Protein AF-Q05C79-F1 (afdb_monomer_lite)

Structure (mmCIF, N/CA/C/O backbone):
data_AF-Q05C79-F1
#
_entry.id   AF-Q05C79-F1
#
loop_
_atom_site.group_PDB
_atom_site.id
_atom_site.type_symbol
_atom_site.label_atom_id
_atom_site.label_alt_id
_atom_site.label_comp_id
_atom_site.label_asym_id
_atom_site.label_entity_id
_atom_site.label_seq_id
_atom_site.pdbx_PDB_ins_code
_atom_site.Cartn_x
_atom_site.Cartn_y
_atom_site.Cartn_z
_atom_site.occupancy
_atom_site.B_iso_or_equiv
_atom_site.auth_seq_id
_atom_site.auth_comp_id
_atom_site.auth_asym_id
_atom_site.auth_atom_id
_atom_site.pdbx_PDB_model_num
ATOM 1 N N . MET A 1 1 ? 26.979 -27.610 35.343 1.00 50.97 1 MET A N 1
ATOM 2 C CA . MET A 1 1 ? 27.085 -28.707 34.355 1.00 50.97 1 MET A CA 1
ATOM 3 C C . MET A 1 1 ? 25.750 -29.429 34.322 1.00 50.97 1 MET A C 1
ATOM 5 O O . MET A 1 1 ? 25.247 -29.748 35.389 1.00 50.97 1 MET A O 1
ATOM 9 N N . GLY A 1 2 ? 25.193 -29.647 33.129 1.00 50.97 2 GLY A N 1
ATOM 10 C CA . GLY A 1 2 ? 23.895 -30.299 32.919 1.00 50.97 2 GLY A CA 1
ATOM 11 C C . GLY A 1 2 ? 22.779 -29.281 32.651 1.00 50.97 2 GLY A C 1
ATOM 12 O O . GLY A 1 2 ? 22.660 -28.307 33.375 1.00 50.97 2 GLY A O 1
ATOM 13 N N . LEU A 1 3 ? 21.951 -29.406 31.623 1.00 43.00 3 LEU A N 1
ATOM 14 C CA . LEU A 1 3 ? 21.869 -30.435 30.601 1.00 43.00 3 LEU A CA 1
ATOM 15 C C . LEU A 1 3 ? 21.096 -29.834 29.421 1.00 43.00 3 LEU A C 1
ATOM 17 O O . LEU A 1 3 ? 20.089 -29.157 29.603 1.00 43.00 3 LEU A O 1
ATOM 21 N N . TRP A 1 4 ? 21.614 -30.067 28.223 1.00 50.97 4 TRP A N 1
ATOM 22 C CA . TRP A 1 4 ? 20.999 -29.720 26.951 1.00 50.97 4 TRP A CA 1
ATOM 23 C C . TRP A 1 4 ? 19.670 -30.466 26.756 1.00 50.97 4 TRP A C 1
ATOM 25 O O . TRP A 1 4 ? 19.651 -31.694 26.821 1.00 50.97 4 TRP A O 1
ATOM 35 N N . LEU A 1 5 ? 18.601 -29.751 26.402 1.00 53.72 5 LEU A N 1
ATOM 36 C CA . LEU A 1 5 ? 17.458 -30.301 25.661 1.00 53.72 5 LEU A CA 1
ATOM 37 C C . LEU A 1 5 ? 17.451 -29.598 24.295 1.00 53.72 5 LEU A C 1
ATOM 39 O O . LEU A 1 5 ? 17.128 -28.422 24.197 1.00 53.72 5 LEU A O 1
ATOM 43 N N . LYS A 1 6 ? 18.172 -30.161 23.322 1.00 58.62 6 LYS A N 1
ATOM 44 C CA . LYS A 1 6 ? 17.673 -31.045 22.249 1.00 58.62 6 LYS A CA 1
ATOM 45 C C . LYS A 1 6 ? 16.643 -30.368 21.333 1.00 58.62 6 LYS A C 1
ATOM 47 O O . LYS A 1 6 ? 15.477 -30.224 21.672 1.00 58.62 6 LYS A O 1
ATOM 52 N N . LEU A 1 7 ? 17.162 -30.011 20.154 1.00 52.00 7 LEU A N 1
ATOM 53 C CA . LEU A 1 7 ? 16.491 -29.602 18.921 1.00 52.00 7 LEU A CA 1
ATOM 54 C C . LEU A 1 7 ? 15.214 -30.407 18.626 1.00 52.00 7 LEU A C 1
ATOM 56 O O . LEU A 1 7 ? 15.252 -31.636 18.576 1.00 52.00 7 LEU A O 1
ATOM 60 N N . LEU A 1 8 ? 14.141 -29.697 18.274 1.00 53.44 8 LEU A N 1
ATOM 61 C CA . LEU A 1 8 ? 13.075 -30.210 17.417 1.00 53.44 8 LEU A CA 1
ATOM 62 C C . LEU A 1 8 ? 13.486 -29.973 15.959 1.00 53.44 8 LEU A C 1
ATOM 64 O O . LEU A 1 8 ? 13.417 -28.853 15.459 1.00 53.44 8 LEU A O 1
ATOM 68 N N . ALA A 1 9 ? 13.949 -31.029 15.293 1.00 49.41 9 ALA A N 1
ATOM 69 C CA . ALA A 1 9 ? 14.094 -31.056 13.844 1.00 49.41 9 ALA A CA 1
ATOM 70 C C . ALA A 1 9 ? 12.747 -31.480 13.241 1.00 49.41 9 ALA A C 1
ATOM 72 O O . ALA A 1 9 ? 12.351 -32.639 13.355 1.00 49.41 9 ALA A O 1
ATOM 73 N N . PHE A 1 10 ? 12.032 -30.542 12.625 1.00 51.25 10 PHE A N 1
ATOM 74 C CA . PHE A 1 10 ? 10.885 -30.859 11.780 1.00 51.25 10 PHE A CA 1
ATOM 75 C C . PHE A 1 10 ? 11.404 -31.165 10.374 1.00 51.25 10 PHE A C 1
ATOM 77 O O . PHE A 1 10 ? 11.879 -30.277 9.669 1.00 51.25 10 PHE A O 1
ATOM 84 N N . GLY A 1 11 ? 11.374 -32.445 10.001 1.00 54.78 11 GLY A N 1
ATOM 85 C CA . GLY A 1 11 ? 11.697 -32.901 8.654 1.00 54.78 11 GLY A CA 1
ATOM 86 C C . GLY A 1 11 ? 10.543 -32.605 7.702 1.00 54.78 11 GLY A C 1
ATOM 87 O O . GLY A 1 11 ? 9.461 -33.167 7.853 1.00 54.78 11 GLY A O 1
ATOM 88 N N . PHE A 1 12 ? 10.780 -31.739 6.720 1.00 56.09 12 PHE A N 1
ATOM 89 C CA . PHE A 1 12 ? 9.912 -31.595 5.556 1.00 56.09 12 PHE A CA 1
ATOM 90 C C . PHE A 1 12 ? 10.409 -32.549 4.467 1.00 56.09 12 PHE A C 1
ATOM 92 O O . PHE A 1 12 ? 11.529 -32.412 3.979 1.00 56.09 12 PHE A O 1
ATOM 99 N N . ALA A 1 13 ? 9.588 -33.538 4.114 1.00 51.50 13 ALA A N 1
ATOM 100 C CA . ALA A 1 13 ? 9.797 -34.352 2.925 1.00 51.50 13 ALA A CA 1
ATOM 101 C C . ALA A 1 13 ? 9.403 -33.522 1.694 1.00 51.50 13 ALA A C 1
ATOM 103 O O . ALA A 1 13 ? 8.246 -33.125 1.556 1.00 51.50 13 ALA A O 1
ATOM 104 N N . LEU A 1 14 ? 10.375 -33.238 0.828 1.00 48.53 14 LEU A N 1
ATOM 105 C CA . LEU A 1 14 ? 10.147 -32.677 -0.500 1.00 48.53 14 LEU A CA 1
ATOM 106 C C . LEU A 1 14 ? 9.649 -33.811 -1.409 1.00 48.53 14 LEU A C 1
ATOM 108 O O . LEU A 1 14 ? 10.347 -34.808 -1.584 1.00 48.53 14 LEU A O 1
ATOM 112 N N . LEU A 1 15 ? 8.432 -33.687 -1.944 1.00 42.31 15 LEU A N 1
ATOM 113 C CA . LEU A 1 15 ? 7.949 -34.537 -3.032 1.00 42.31 15 LEU A CA 1
ATOM 114 C C . LEU A 1 15 ? 8.436 -33.932 -4.355 1.00 42.31 15 LEU A C 1
ATOM 116 O O . LEU A 1 15 ? 7.836 -32.983 -4.858 1.00 42.31 15 LEU A O 1
ATOM 120 N N . ASP A 1 16 ? 9.513 -34.488 -4.907 1.00 36.44 16 ASP A N 1
ATOM 121 C CA . ASP A 1 16 ? 9.894 -34.283 -6.305 1.00 36.44 16 ASP A CA 1
ATOM 122 C C . ASP A 1 16 ? 8.866 -34.967 -7.211 1.00 36.44 16 ASP A C 1
ATOM 124 O O . ASP A 1 16 ? 8.617 -36.170 -7.107 1.00 36.44 16 ASP A O 1
ATOM 128 N N . THR A 1 17 ? 8.269 -34.199 -8.118 1.00 49.59 17 THR A N 1
ATOM 129 C CA . THR A 1 17 ? 7.512 -34.738 -9.256 1.00 49.59 17 THR A CA 1
ATOM 130 C C . THR A 1 17 ? 8.151 -34.219 -10.537 1.00 49.59 17 THR A C 1
ATOM 132 O O . THR A 1 17 ? 7.696 -33.263 -11.154 1.00 49.59 17 THR A O 1
ATOM 135 N N . GLU A 1 18 ? 9.250 -34.862 -10.917 1.00 44.62 18 GLU A N 1
ATOM 136 C CA . GLU A 1 18 ? 9.883 -34.714 -12.223 1.00 44.62 18 GLU A CA 1
ATOM 137 C C . GLU A 1 18 ? 9.073 -35.529 -13.248 1.00 44.62 18 GLU A C 1
ATOM 139 O O . GLU A 1 18 ? 9.106 -36.762 -13.252 1.00 44.62 18 GLU A O 1
ATOM 144 N N . VAL A 1 19 ? 8.315 -34.858 -14.119 1.00 43.91 19 VAL A N 1
ATOM 145 C CA . VAL A 1 19 ? 7.709 -35.485 -15.305 1.00 43.91 19 VAL A CA 1
ATOM 146 C C . VAL A 1 19 ? 8.593 -35.165 -16.506 1.00 43.91 19 VAL A C 1
ATOM 148 O O . VAL A 1 19 ? 8.494 -34.097 -17.104 1.00 43.91 19 VAL A O 1
ATOM 151 N N . PHE A 1 20 ? 9.459 -36.111 -16.870 1.00 39.62 20 PHE A N 1
ATOM 152 C CA . PHE A 1 20 ? 10.190 -36.098 -18.135 1.00 39.62 20 PHE A CA 1
ATOM 153 C C . PHE A 1 20 ? 9.368 -36.810 -19.214 1.00 39.62 20 PHE A C 1
ATOM 155 O O . PHE A 1 20 ? 9.006 -37.974 -19.054 1.00 39.62 20 PHE A O 1
ATOM 162 N N . VAL A 1 21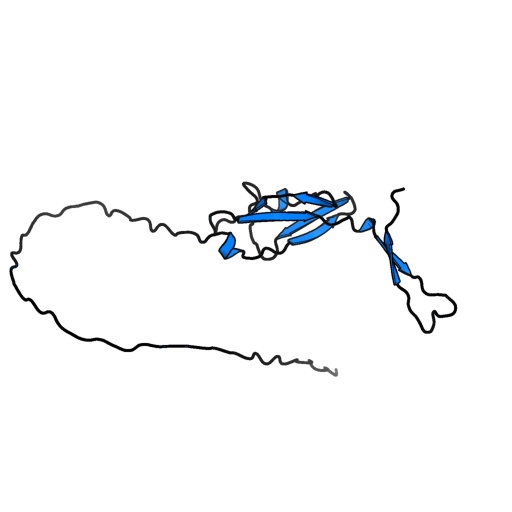 ? 9.128 -36.138 -20.343 1.00 38.03 21 VAL A N 1
ATOM 163 C CA . VAL A 1 21 ? 8.677 -36.788 -21.582 1.00 38.03 21 VAL A CA 1
ATOM 164 C C . VAL A 1 21 ? 9.740 -36.571 -22.649 1.00 38.03 21 VAL A C 1
ATOM 166 O O . VAL A 1 21 ? 9.831 -35.519 -23.277 1.00 38.03 21 VAL A O 1
ATOM 169 N N . THR A 1 22 ? 10.557 -37.600 -22.839 1.00 40.41 22 THR A N 1
ATOM 170 C CA . THR A 1 22 ? 11.366 -37.829 -24.033 1.00 40.41 22 THR A CA 1
ATOM 171 C C . THR A 1 22 ? 10.525 -38.578 -25.063 1.00 40.41 22 THR A C 1
ATOM 173 O O . THR A 1 22 ? 9.903 -39.594 -24.764 1.00 40.41 22 THR A O 1
ATOM 176 N N . GLY A 1 23 ? 10.525 -38.086 -26.301 1.00 38.78 23 GLY A N 1
ATOM 177 C CA . GLY A 1 23 ? 9.893 -38.745 -27.440 1.00 38.78 23 GLY A CA 1
ATOM 178 C C . GLY A 1 23 ? 10.669 -38.453 -28.717 1.00 38.78 23 GLY A C 1
ATOM 179 O O . GLY A 1 23 ? 10.362 -37.508 -29.433 1.00 38.78 23 GLY A O 1
ATOM 180 N N . GLN A 1 24 ? 11.700 -39.260 -28.962 1.00 37.12 24 GLN A N 1
ATOM 181 C CA . GLN A 1 24 ? 12.520 -39.302 -30.171 1.00 37.12 24 GLN A CA 1
ATOM 182 C C . GLN A 1 24 ? 12.180 -40.585 -30.942 1.00 37.12 24 GLN A C 1
ATOM 184 O O . GLN A 1 24 ? 12.127 -41.653 -30.335 1.00 37.12 24 GLN A O 1
ATOM 189 N N . THR A 1 25 ? 11.964 -40.514 -32.260 1.00 35.62 25 THR A N 1
ATOM 190 C CA . THR A 1 25 ? 12.019 -41.657 -33.210 1.00 35.62 25 THR A CA 1
ATOM 191 C C . THR A 1 25 ? 12.089 -41.118 -34.667 1.00 35.62 25 THR A C 1
ATOM 193 O O . THR A 1 25 ? 11.877 -39.920 -34.851 1.00 35.62 25 THR A O 1
ATOM 196 N N . PRO A 1 26 ? 12.490 -41.903 -35.694 1.00 42.56 26 PRO A N 1
ATOM 197 C CA . PRO A 1 26 ? 13.685 -41.637 -36.504 1.00 42.56 26 PRO A CA 1
ATOM 198 C C . PRO A 1 26 ? 13.436 -41.489 -38.031 1.00 42.56 26 PRO A C 1
ATOM 200 O O . PRO A 1 26 ? 12.333 -41.686 -38.529 1.00 42.56 26 PRO A O 1
ATOM 203 N N . THR A 1 27 ? 14.524 -41.157 -38.743 1.00 36.97 27 THR A N 1
ATOM 204 C CA . THR A 1 27 ? 14.847 -41.210 -40.200 1.00 36.97 27 THR A CA 1
ATOM 205 C C . THR A 1 27 ? 14.394 -42.511 -40.923 1.00 36.97 27 THR A C 1
ATOM 207 O O . THR A 1 27 ? 14.093 -43.458 -40.193 1.00 36.97 27 THR A O 1
ATOM 210 N N . PRO A 1 28 ? 14.407 -42.673 -42.289 1.00 45.97 28 PRO A N 1
ATOM 211 C CA . PRO A 1 28 ? 15.500 -42.296 -43.232 1.00 45.97 28 PRO A CA 1
ATOM 212 C C . PRO A 1 28 ? 15.149 -41.971 -44.725 1.00 45.97 28 PRO A C 1
ATOM 214 O O . PRO A 1 28 ? 14.003 -42.071 -45.142 1.00 45.97 28 PRO A O 1
ATOM 217 N N . SER A 1 29 ? 16.218 -41.693 -45.507 1.00 33.25 29 SER A N 1
ATOM 218 C CA . SER A 1 29 ? 16.424 -41.935 -46.965 1.00 33.25 29 SER A CA 1
ATOM 219 C C . SER A 1 29 ? 15.615 -41.126 -47.997 1.00 33.25 29 SER A C 1
ATOM 221 O O . SER A 1 29 ? 14.454 -40.825 -47.785 1.00 33.25 29 SER A O 1
ATOM 223 N N . ASP A 1 30 ? 16.104 -40.722 -49.174 1.00 34.94 30 ASP A N 1
ATOM 224 C CA . ASP A 1 30 ? 17.337 -40.942 -49.948 1.00 34.94 30 ASP A CA 1
ATOM 225 C C . ASP A 1 30 ? 17.495 -39.763 -50.931 1.00 34.94 30 ASP A C 1
ATOM 227 O O . ASP A 1 30 ? 16.507 -39.146 -51.331 1.00 34.94 30 ASP A O 1
ATOM 231 N N . GLY A 1 31 ? 18.718 -39.475 -51.384 1.00 31.98 31 GLY A N 1
ATOM 232 C CA . GLY A 1 31 ? 18.928 -38.495 -52.454 1.00 31.98 31 GLY A CA 1
ATOM 233 C C . GLY A 1 31 ? 20.390 -38.200 -52.760 1.00 31.98 31 GLY A C 1
ATOM 234 O O . GLY A 1 31 ? 20.827 -37.059 -52.663 1.00 31.98 31 GLY A O 1
ATOM 235 N N . ALA A 1 32 ? 21.157 -39.236 -53.101 1.00 34.91 32 ALA A N 1
ATOM 236 C CA . ALA A 1 32 ? 22.508 -39.098 -53.626 1.00 34.91 32 ALA A CA 1
ATOM 237 C C . ALA A 1 32 ? 22.501 -38.393 -54.995 1.00 34.91 32 ALA A C 1
ATOM 239 O O . ALA A 1 32 ? 21.802 -38.822 -55.909 1.00 34.91 32 ALA A O 1
ATOM 240 N N . SER A 1 33 ? 23.347 -37.376 -55.168 1.00 33.97 33 SER A N 1
ATOM 241 C CA . SER A 1 33 ? 23.872 -37.007 -56.485 1.00 33.97 33 SER A CA 1
ATOM 242 C C . SER A 1 33 ? 25.293 -36.467 -56.339 1.00 33.97 33 SER A C 1
ATOM 244 O O . SER A 1 33 ? 25.523 -35.326 -55.947 1.00 33.97 33 SER A O 1
ATOM 246 N N . LEU A 1 34 ? 26.253 -37.341 -56.640 1.00 35.53 34 LEU A N 1
ATOM 247 C CA . LEU A 1 34 ? 27.660 -37.033 -56.867 1.00 35.53 34 LEU A CA 1
ATOM 248 C C . LEU A 1 34 ? 27.808 -36.313 -58.211 1.00 35.53 34 LEU A C 1
ATOM 250 O O . LEU A 1 34 ? 27.514 -36.914 -59.238 1.00 35.53 34 LEU A O 1
ATOM 254 N N . THR A 1 35 ? 28.371 -35.101 -58.217 1.00 34.38 35 THR A N 1
ATOM 255 C CA . THR A 1 35 ? 29.291 -34.708 -59.299 1.00 34.38 35 THR A CA 1
ATOM 256 C C . THR A 1 35 ? 30.328 -33.697 -58.806 1.00 34.38 35 THR A C 1
ATOM 258 O O . THR A 1 35 ? 30.037 -32.549 -58.492 1.00 34.38 35 THR A O 1
ATOM 261 N N . THR A 1 36 ? 31.542 -34.222 -58.705 1.00 36.91 36 THR A N 1
ATOM 262 C CA . THR A 1 36 ? 32.881 -33.637 -58.820 1.00 36.91 36 THR A CA 1
ATOM 263 C C . THR A 1 36 ? 32.991 -32.300 -59.565 1.00 36.91 36 THR A 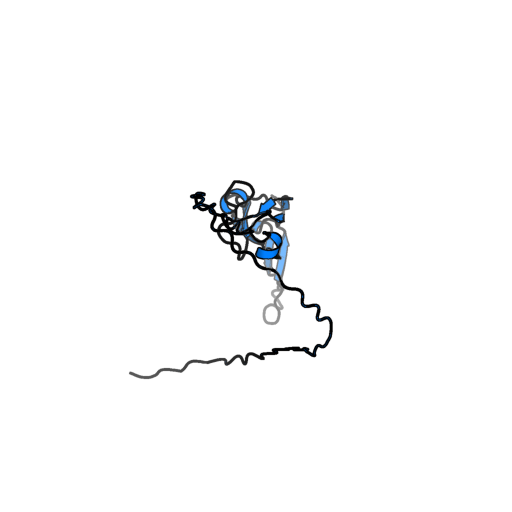C 1
ATOM 265 O O . THR A 1 36 ? 32.441 -32.169 -60.653 1.00 36.91 36 THR A O 1
ATOM 268 N N . LEU A 1 37 ? 33.826 -31.385 -59.043 1.00 31.70 37 LEU A N 1
ATOM 269 C CA . LEU A 1 37 ? 35.002 -30.786 -59.714 1.00 31.70 37 LEU A CA 1
ATOM 270 C C . LEU A 1 37 ? 35.613 -29.682 -58.827 1.00 31.70 37 LEU A C 1
ATOM 272 O O . LEU A 1 37 ? 35.088 -28.577 -58.719 1.00 31.70 37 LEU A O 1
ATOM 276 N N . THR A 1 38 ? 36.753 -29.979 -58.205 1.00 40.25 38 THR A N 1
ATOM 277 C CA . THR A 1 38 ? 37.713 -28.969 -57.740 1.00 40.25 38 THR A CA 1
ATOM 278 C C . THR A 1 38 ? 38.475 -28.403 -58.937 1.00 40.25 38 THR A C 1
ATOM 280 O O . THR A 1 38 ? 38.874 -29.145 -59.836 1.00 40.25 38 THR A O 1
ATOM 283 N N . PRO A 1 39 ? 38.772 -27.098 -58.904 1.00 41.06 39 PRO A N 1
ATOM 284 C CA . PRO A 1 39 ? 40.161 -26.694 -59.057 1.00 41.06 39 PRO A CA 1
ATOM 285 C C . PRO A 1 39 ? 40.597 -25.788 -57.902 1.00 41.06 39 PRO A C 1
ATOM 287 O O . PRO A 1 39 ? 39.953 -24.795 -57.567 1.00 41.06 39 PRO A O 1
ATOM 290 N N . SER A 1 40 ? 41.737 -26.136 -57.307 1.00 41.03 40 SER A N 1
ATOM 291 C CA . SER A 1 40 ? 42.505 -25.260 -56.431 1.00 41.03 40 SER A CA 1
ATOM 292 C C . SER A 1 40 ? 42.856 -23.964 -57.159 1.00 41.03 40 SER A C 1
ATOM 294 O O . SER A 1 40 ? 43.466 -24.001 -58.224 1.00 41.03 40 SER A O 1
ATOM 296 N N . THR A 1 41 ? 42.535 -22.824 -56.548 1.00 36.94 41 THR A N 1
ATOM 297 C CA . THR A 1 41 ? 43.118 -21.531 -56.917 1.00 36.94 41 THR A CA 1
ATOM 298 C C . THR A 1 41 ? 43.769 -20.942 -55.672 1.00 36.94 41 THR A C 1
ATOM 300 O O . THR A 1 41 ? 43.097 -20.556 -54.721 1.00 36.94 41 THR A O 1
ATOM 303 N N . LEU A 1 42 ? 45.103 -20.938 -55.671 1.00 46.16 42 LEU A N 1
ATOM 304 C CA . LEU A 1 42 ? 45.938 -20.131 -54.787 1.00 46.16 42 LEU A CA 1
ATOM 305 C C . LEU A 1 42 ? 45.666 -18.657 -55.114 1.00 46.16 42 LEU A C 1
ATOM 307 O O . LEU A 1 42 ? 45.953 -18.215 -56.224 1.00 46.16 42 LEU A O 1
ATOM 311 N N . GLY A 1 43 ? 45.107 -17.911 -54.164 1.00 35.47 43 GLY A N 1
ATOM 312 C CA . GLY A 1 43 ? 44.771 -16.504 -54.350 1.00 35.47 43 GLY A CA 1
ATOM 313 C C . GLY A 1 43 ? 44.864 -15.732 -53.043 1.00 35.47 43 GLY A C 1
ATOM 314 O O . GLY A 1 43 ? 43.935 -15.770 -52.255 1.00 35.47 43 GLY A O 1
ATOM 315 N N . LEU A 1 44 ? 46.013 -15.071 -52.873 1.00 36.69 44 LEU A N 1
ATOM 316 C CA . LEU A 1 44 ? 46.266 -13.823 -52.142 1.00 36.69 44 LEU A CA 1
ATOM 317 C C . LEU A 1 44 ? 45.724 -13.700 -50.707 1.00 36.69 44 LEU A C 1
ATOM 319 O O . LEU A 1 44 ? 44.529 -13.660 -50.450 1.00 36.69 44 LEU A O 1
ATOM 323 N N . ALA A 1 45 ? 46.659 -13.526 -49.772 1.00 43.28 45 ALA A N 1
ATOM 324 C CA . ALA A 1 45 ? 46.387 -13.066 -48.420 1.00 43.28 45 ALA A CA 1
ATOM 325 C C . ALA A 1 45 ? 45.586 -11.749 -48.444 1.00 43.28 45 ALA A C 1
ATOM 327 O O . ALA A 1 45 ? 46.147 -10.681 -48.691 1.00 43.28 45 ALA A O 1
ATOM 328 N N . SER A 1 46 ? 44.285 -11.829 -48.164 1.00 43.09 46 SER A N 1
ATOM 329 C CA . SER A 1 46 ? 43.505 -10.690 -47.690 1.00 43.09 46 SER A CA 1
ATOM 330 C C . SER A 1 46 ? 43.751 -10.550 -46.196 1.00 43.09 46 SER A C 1
ATOM 332 O O . SER A 1 46 ? 43.221 -11.311 -45.387 1.00 43.09 46 SER A O 1
ATOM 334 N N . THR A 1 47 ? 44.574 -9.574 -45.825 1.00 48.59 47 THR A N 1
ATOM 335 C CA . THR A 1 47 ? 44.597 -9.035 -44.463 1.00 48.59 47 THR A CA 1
ATOM 336 C C . THR A 1 47 ? 43.366 -8.148 -44.298 1.00 48.59 47 THR A C 1
ATOM 338 O O . THR A 1 47 ? 43.473 -6.924 -44.284 1.00 48.59 47 THR A O 1
ATOM 341 N N . ASP A 1 48 ? 42.184 -8.759 -44.224 1.00 49.47 48 ASP A N 1
ATOM 342 C CA . ASP A 1 48 ? 41.031 -8.073 -43.656 1.00 49.47 48 ASP A CA 1
ATOM 343 C C . ASP A 1 48 ? 41.220 -8.037 -42.132 1.00 49.47 48 ASP A C 1
ATOM 345 O O . ASP A 1 48 ? 41.539 -9.069 -41.526 1.00 49.47 48 ASP A O 1
ATOM 349 N N . PRO A 1 49 ? 41.077 -6.869 -41.481 1.00 53.94 49 PRO A N 1
ATOM 350 C CA . PRO A 1 49 ? 41.077 -6.813 -40.029 1.00 53.94 49 PRO A CA 1
ATOM 351 C C . PRO A 1 49 ? 39.942 -7.709 -39.513 1.00 53.94 49 PRO A C 1
ATOM 353 O O . PRO A 1 49 ? 38.863 -7.724 -40.112 1.00 53.94 49 PRO A O 1
ATOM 356 N N . PRO A 1 50 ? 40.145 -8.462 -38.417 1.00 49.50 50 PRO A N 1
ATOM 357 C CA . PRO A 1 50 ? 39.084 -9.277 -37.850 1.00 49.50 50 PRO A CA 1
ATOM 358 C C . PRO A 1 50 ? 37.897 -8.366 -37.536 1.00 49.50 50 PRO A C 1
ATOM 360 O O . PRO A 1 50 ? 37.985 -7.488 -36.679 1.00 49.50 50 PRO A O 1
ATOM 363 N N . SER A 1 51 ? 36.790 -8.551 -38.257 1.00 52.38 51 SER A N 1
ATOM 364 C CA . SER A 1 51 ? 35.532 -7.906 -37.913 1.00 52.38 51 SER A CA 1
ATOM 365 C C . SER A 1 51 ? 35.045 -8.567 -36.629 1.00 52.38 51 SER A C 1
ATOM 367 O O . SER A 1 51 ? 34.497 -9.672 -36.639 1.00 52.38 51 SER A O 1
ATOM 369 N N . THR A 1 52 ? 35.331 -7.931 -35.495 1.00 53.38 52 THR A N 1
ATOM 370 C CA . THR A 1 52 ? 34.797 -8.308 -34.190 1.00 53.38 52 THR A CA 1
ATOM 371 C C . THR A 1 52 ? 33.284 -8.155 -34.265 1.00 53.38 52 THR A C 1
ATOM 373 O O . THR A 1 52 ? 32.735 -7.071 -34.083 1.00 53.38 52 THR A O 1
ATOM 376 N N . THR A 1 53 ? 32.591 -9.251 -34.572 1.00 52.44 53 THR A N 1
ATOM 377 C CA . THR A 1 53 ? 31.141 -9.320 -34.414 1.00 52.44 53 THR A CA 1
ATOM 378 C C . THR A 1 53 ? 30.883 -9.244 -32.914 1.00 52.44 53 THR A C 1
ATOM 380 O O . THR A 1 53 ? 31.088 -10.215 -32.188 1.00 52.44 53 THR A O 1
ATOM 383 N N . ILE A 1 54 ? 30.534 -8.055 -32.423 1.00 56.12 54 ILE A N 1
ATOM 384 C CA . ILE A 1 54 ? 30.128 -7.863 -31.033 1.00 56.12 54 ILE A CA 1
ATOM 385 C C . ILE A 1 54 ? 28.857 -8.691 -30.862 1.00 56.12 54 ILE A C 1
ATOM 387 O O . ILE A 1 54 ? 27.824 -8.369 -31.450 1.00 56.12 54 ILE A O 1
ATOM 391 N N . ALA A 1 55 ? 28.941 -9.780 -30.098 1.00 52.62 55 ALA A N 1
ATOM 392 C CA . ALA A 1 55 ? 27.771 -10.552 -29.716 1.00 52.62 55 ALA A CA 1
ATOM 393 C C . ALA A 1 55 ? 26.791 -9.600 -29.022 1.00 52.62 55 ALA A C 1
ATOM 395 O O . ALA A 1 55 ? 27.062 -9.094 -27.933 1.00 52.62 55 ALA A O 1
ATOM 396 N N . THR A 1 56 ? 25.678 -9.291 -29.682 1.00 57.69 56 THR A N 1
ATOM 397 C CA . THR A 1 56 ? 24.636 -8.458 -29.093 1.00 57.69 56 THR A CA 1
ATOM 398 C C . THR A 1 56 ? 23.876 -9.345 -28.121 1.00 57.69 56 THR A C 1
ATOM 400 O O . THR A 1 56 ? 23.013 -10.122 -28.522 1.00 57.69 56 THR A O 1
ATOM 403 N N . THR A 1 57 ? 24.234 -9.299 -26.841 1.00 64.56 57 THR A N 1
ATOM 404 C CA . THR A 1 57 ? 23.488 -10.006 -25.800 1.00 64.56 57 THR A CA 1
ATOM 405 C C . THR A 1 57 ? 22.101 -9.379 -25.712 1.00 64.56 57 THR A C 1
ATOM 407 O O . THR A 1 57 ? 21.936 -8.260 -25.224 1.00 64.56 57 THR A O 1
ATOM 410 N N . THR A 1 58 ? 21.090 -10.065 -26.243 1.00 82.44 58 THR A N 1
ATOM 411 C CA . THR A 1 58 ? 19.701 -9.620 -26.136 1.00 82.44 58 THR A CA 1
ATOM 412 C C . THR A 1 58 ? 19.271 -9.741 -24.677 1.00 82.44 58 THR A C 1
ATOM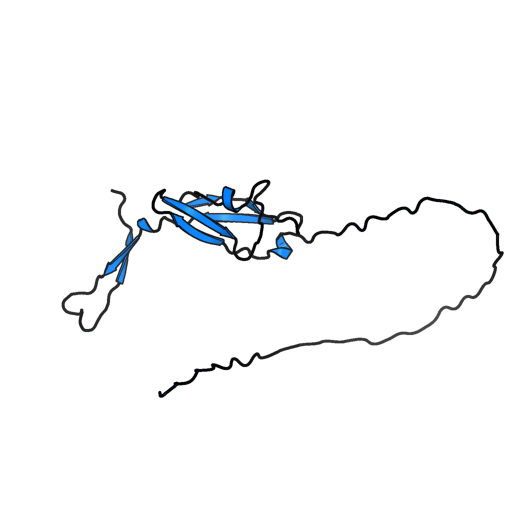 414 O O . THR A 1 58 ? 19.210 -10.844 -24.136 1.00 82.44 58 THR A O 1
ATOM 417 N N . LYS A 1 59 ? 19.005 -8.608 -24.018 1.00 87.38 59 LYS A N 1
ATOM 418 C CA . LYS A 1 59 ? 18.429 -8.603 -22.667 1.00 87.38 59 LYS A CA 1
ATOM 419 C C . LYS A 1 59 ? 17.018 -9.198 -22.712 1.00 87.38 59 LYS A C 1
ATOM 421 O O . LYS A 1 59 ? 16.269 -8.940 -23.652 1.00 87.38 59 LYS A O 1
ATOM 426 N N . GLN A 1 60 ? 16.649 -9.972 -21.694 1.00 93.94 60 GLN A N 1
ATOM 427 C CA . GLN A 1 60 ? 15.269 -10.428 -21.509 1.00 93.94 60 GLN A CA 1
ATOM 428 C C . GLN A 1 60 ? 14.357 -9.238 -21.166 1.00 93.94 60 GLN A C 1
ATOM 430 O O . GLN A 1 60 ? 14.813 -8.232 -20.619 1.00 93.94 60 GLN A O 1
ATOM 435 N N . THR A 1 61 ? 13.058 -9.353 -21.448 1.00 95.81 61 THR A N 1
ATOM 436 C CA . THR A 1 61 ? 12.076 -8.326 -21.075 1.00 95.81 61 THR A CA 1
ATOM 437 C C . THR A 1 61 ? 11.938 -8.209 -19.558 1.00 95.81 61 THR A C 1
ATOM 439 O O . THR A 1 61 ? 11.928 -9.217 -18.845 1.00 95.81 61 THR A O 1
ATOM 442 N N . CYS A 1 62 ? 11.780 -6.985 -19.044 1.00 95.44 62 CYS A N 1
ATOM 443 C CA . CYS A 1 62 ? 11.589 -6.780 -17.606 1.00 95.44 62 CYS A CA 1
ATOM 444 C C . CYS A 1 62 ? 10.289 -7.425 -17.108 1.00 95.44 62 CYS A C 1
ATOM 446 O O . CYS A 1 62 ? 10.245 -7.940 -15.998 1.00 95.44 62 CYS A O 1
ATOM 448 N N . ALA A 1 63 ? 9.255 -7.479 -17.954 1.00 94.81 63 ALA A N 1
ATOM 449 C CA . ALA A 1 63 ? 8.005 -8.166 -17.638 1.00 94.81 63 ALA A CA 1
ATOM 450 C C . ALA A 1 63 ? 8.210 -9.672 -17.390 1.00 94.81 63 ALA A C 1
ATOM 452 O O . ALA A 1 63 ? 7.649 -10.217 -16.446 1.00 94.81 63 ALA A O 1
ATOM 453 N N . ALA A 1 64 ? 9.039 -10.346 -18.196 1.00 94.50 64 ALA A N 1
ATOM 454 C CA . ALA A 1 64 ? 9.333 -11.763 -17.994 1.00 94.50 64 ALA A CA 1
ATOM 455 C C . ALA A 1 64 ? 10.318 -12.000 -16.838 1.00 94.50 64 ALA A C 1
ATOM 457 O O . ALA A 1 64 ? 10.228 -13.026 -16.172 1.00 94.50 64 ALA A O 1
ATOM 458 N N . MET A 1 65 ? 11.241 -11.062 -16.598 1.00 93.62 65 MET A N 1
ATOM 459 C CA . MET A 1 65 ? 12.219 -11.162 -15.511 1.00 93.62 65 MET A CA 1
ATOM 460 C C . MET A 1 65 ? 11.581 -10.959 -14.132 1.00 93.62 65 MET A C 1
ATOM 462 O O . MET A 1 65 ? 11.878 -11.708 -13.207 1.00 93.62 65 MET A O 1
ATOM 466 N N . PHE A 1 66 ? 10.723 -9.948 -13.987 1.00 93.56 66 PHE A N 1
ATOM 467 C CA . PHE A 1 66 ? 10.087 -9.622 -12.709 1.00 93.56 66 PHE A CA 1
ATOM 468 C C . PHE A 1 66 ? 8.770 -10.372 -12.494 1.00 93.56 66 PHE A C 1
ATOM 470 O O . PHE A 1 66 ? 8.347 -10.545 -11.354 1.00 93.56 66 PHE A O 1
ATOM 477 N N . GLY A 1 67 ? 8.115 -10.818 -13.572 1.00 90.25 67 GLY A N 1
ATOM 478 C CA . GLY A 1 67 ? 6.803 -11.452 -13.497 1.00 90.25 67 GLY A CA 1
ATOM 479 C C . GLY A 1 67 ? 5.785 -10.549 -12.796 1.00 90.25 67 GLY A C 1
ATOM 480 O O . GLY A 1 67 ? 5.686 -9.353 -13.082 1.00 90.25 67 GLY A O 1
ATOM 481 N N . ASN A 1 68 ? 5.037 -11.121 -11.852 1.00 92.06 68 ASN A N 1
ATOM 482 C CA . ASN A 1 68 ? 4.133 -10.354 -11.001 1.00 92.06 68 ASN A CA 1
ATOM 483 C C . ASN A 1 68 ? 4.906 -9.668 -9.870 1.00 92.06 68 ASN A C 1
ATOM 485 O O . ASN A 1 68 ? 5.280 -10.295 -8.878 1.00 92.06 68 ASN A O 1
ATOM 489 N N . ILE A 1 69 ? 5.069 -8.354 -9.993 1.00 94.50 69 ILE A N 1
ATOM 490 C CA . ILE A 1 69 ? 5.701 -7.524 -8.969 1.00 94.50 69 ILE A CA 1
ATOM 491 C C . ILE A 1 69 ? 4.765 -7.404 -7.760 1.00 94.50 69 ILE A C 1
ATOM 493 O O . ILE A 1 69 ? 3.624 -6.960 -7.881 1.00 94.50 69 ILE A O 1
ATOM 497 N N . THR A 1 70 ? 5.260 -7.783 -6.581 1.00 96.19 70 THR A N 1
ATOM 498 C CA . THR A 1 70 ? 4.569 -7.565 -5.302 1.00 96.19 70 THR A CA 1
ATOM 499 C C . THR A 1 70 ? 5.070 -6.275 -4.667 1.00 96.19 70 THR A C 1
ATOM 501 O O . THR A 1 70 ? 6.275 -6.037 -4.621 1.00 96.19 70 THR A O 1
ATOM 504 N N . VAL A 1 71 ? 4.155 -5.459 -4.148 1.00 97.50 71 VAL A N 1
ATOM 505 C CA . VAL A 1 71 ? 4.472 -4.178 -3.507 1.00 97.50 71 VAL A CA 1
ATOM 506 C C . VAL A 1 71 ? 4.148 -4.257 -2.022 1.00 97.50 71 VAL A C 1
ATOM 508 O O . VAL A 1 71 ? 3.024 -4.598 -1.651 1.00 97.50 71 VAL A O 1
ATOM 511 N N . ASN A 1 72 ? 5.114 -3.905 -1.178 1.00 97.88 72 ASN A N 1
ATOM 512 C CA . ASN A 1 72 ? 4.907 -3.734 0.256 1.00 97.88 72 ASN A CA 1
ATOM 513 C C . ASN A 1 72 ? 4.821 -2.247 0.588 1.00 97.88 72 ASN A C 1
ATOM 515 O O . ASN A 1 72 ? 5.652 -1.464 0.136 1.00 97.88 72 ASN A O 1
ATOM 519 N N . TYR A 1 73 ? 3.840 -1.869 1.403 1.00 98.00 73 TYR A N 1
ATOM 520 C CA . TYR A 1 73 ? 3.662 -0.493 1.851 1.00 98.00 73 TYR A CA 1
ATOM 521 C C . TYR A 1 73 ? 4.096 -0.335 3.306 1.00 98.00 73 TYR A C 1
ATOM 523 O O . TYR A 1 73 ? 3.616 -1.055 4.183 1.00 98.00 73 TYR A O 1
ATOM 531 N N . THR A 1 74 ? 4.938 0.659 3.566 1.00 97.44 74 THR A N 1
ATOM 532 C CA . THR A 1 74 ? 5.335 1.080 4.913 1.00 97.44 74 THR A CA 1
ATOM 533 C C . THR A 1 74 ? 4.759 2.466 5.177 1.00 97.44 74 THR A C 1
ATOM 535 O O . THR A 1 74 ? 5.005 3.385 4.399 1.00 97.44 74 THR A O 1
ATOM 538 N N . TYR A 1 75 ? 3.966 2.620 6.241 1.00 97.31 75 TYR A N 1
ATOM 539 C CA . TYR A 1 75 ? 3.356 3.906 6.592 1.00 97.31 75 TYR A CA 1
ATOM 540 C C . TYR A 1 75 ? 4.273 4.726 7.495 1.00 97.31 75 TYR A C 1
ATOM 542 O O . TYR A 1 75 ? 4.671 4.253 8.561 1.00 97.31 75 TYR A O 1
ATOM 550 N N . GLU A 1 76 ? 4.543 5.963 7.098 1.00 95.62 76 GLU A N 1
ATOM 551 C CA . GLU A 1 76 ? 5.272 6.948 7.886 1.00 95.62 76 GLU A CA 1
ATOM 552 C C . GLU A 1 76 ? 4.274 7.909 8.540 1.00 95.62 76 GLU A C 1
ATOM 554 O O . GLU A 1 76 ? 3.690 8.786 7.897 1.00 95.62 76 GLU A O 1
ATOM 559 N N . SER A 1 77 ? 4.055 7.733 9.843 1.00 91.00 77 SER A N 1
ATOM 560 C CA . SER A 1 77 ? 3.034 8.483 10.580 1.00 91.00 77 SER A CA 1
ATOM 561 C C . SER A 1 77 ? 3.403 9.950 10.800 1.00 91.00 77 SER A C 1
ATOM 563 O O . SER A 1 77 ? 2.502 10.766 10.987 1.00 91.00 77 SER A O 1
ATOM 565 N N . SER A 1 78 ? 4.694 10.299 10.753 1.00 91.69 78 SER A N 1
ATOM 566 C CA . SER A 1 78 ? 5.155 11.683 10.928 1.00 91.69 78 SER A CA 1
ATOM 567 C C . SER A 1 78 ? 4.692 12.606 9.799 1.00 91.69 78 SER A C 1
ATOM 569 O O . SER A 1 78 ? 4.266 13.728 10.066 1.00 91.69 78 SER A O 1
ATOM 571 N N . ASN A 1 79 ? 4.712 12.107 8.561 1.00 92.38 79 ASN A N 1
ATOM 572 C CA . ASN A 1 79 ? 4.344 12.864 7.364 1.00 92.38 79 ASN A CA 1
ATOM 573 C C . ASN A 1 79 ? 3.024 12.394 6.730 1.00 92.38 79 ASN A C 1
ATOM 575 O O . ASN A 1 79 ? 2.595 12.980 5.742 1.00 92.38 79 ASN A O 1
ATOM 579 N N . GLN A 1 80 ? 2.376 11.366 7.295 1.00 94.00 80 GLN A N 1
ATOM 580 C CA . GLN A 1 80 ? 1.138 10.759 6.782 1.00 94.00 80 GLN A CA 1
ATOM 581 C C . GLN A 1 80 ? 1.262 10.247 5.339 1.00 94.00 80 GLN A C 1
ATOM 583 O O . GLN A 1 80 ? 0.337 10.355 4.533 1.00 94.00 80 GLN A O 1
ATOM 588 N N . THR A 1 81 ? 2.416 9.673 5.012 1.00 96.94 81 THR A N 1
ATOM 589 C CA . THR A 1 81 ? 2.727 9.157 3.676 1.00 96.94 81 THR A CA 1
ATOM 590 C C . THR A 1 81 ? 3.140 7.692 3.723 1.00 96.94 81 THR A C 1
ATOM 592 O O . THR A 1 81 ? 3.422 7.126 4.780 1.00 96.94 81 THR A O 1
ATOM 595 N N . PHE A 1 82 ? 3.169 7.055 2.557 1.00 98.25 82 PHE A N 1
ATOM 596 C CA . PHE A 1 82 ? 3.652 5.694 2.387 1.00 98.25 82 PHE A CA 1
ATOM 597 C C . PHE A 1 82 ? 4.974 5.652 1.624 1.00 98.25 82 PHE A C 1
ATOM 599 O O . PHE A 1 82 ? 5.201 6.413 0.685 1.00 98.25 82 PHE A O 1
ATOM 606 N N . LYS A 1 83 ? 5.813 4.687 1.987 1.00 97.38 83 LYS A N 1
ATOM 607 C CA . LYS A 1 83 ? 6.869 4.148 1.130 1.00 97.38 83 LYS A CA 1
ATOM 608 C C . LYS A 1 83 ? 6.367 2.855 0.494 1.00 97.38 83 LYS A C 1
ATOM 610 O O . LYS A 1 83 ? 5.745 2.046 1.186 1.00 97.38 83 LYS A O 1
ATOM 615 N N . ALA A 1 84 ? 6.630 2.664 -0.794 1.00 97.88 84 ALA A N 1
ATOM 616 C CA . ALA A 1 84 ? 6.368 1.416 -1.500 1.00 97.88 84 ALA A CA 1
ATOM 617 C C . ALA A 1 84 ? 7.683 0.721 -1.878 1.00 97.88 84 ALA A C 1
ATOM 619 O O . ALA A 1 84 ? 8.515 1.286 -2.583 1.00 97.88 84 ALA A O 1
ATOM 620 N N . ASP A 1 85 ? 7.840 -0.526 -1.443 1.00 96.50 85 ASP A N 1
ATOM 621 C CA . ASP A 1 85 ? 8.998 -1.362 -1.747 1.00 96.50 85 ASP A CA 1
ATOM 622 C C . ASP A 1 85 ? 8.598 -2.466 -2.740 1.00 96.50 85 ASP A C 1
ATOM 624 O O . ASP A 1 85 ? 7.648 -3.222 -2.502 1.00 96.50 85 ASP A O 1
ATOM 628 N N . LEU A 1 86 ? 9.325 -2.567 -3.859 1.00 96.25 86 LEU A N 1
ATOM 629 C CA . LEU A 1 86 ? 9.134 -3.623 -4.856 1.00 96.25 86 LEU A CA 1
ATOM 630 C C . LEU A 1 86 ? 9.835 -4.897 -4.376 1.00 96.25 86 LEU A C 1
ATOM 632 O O . LEU A 1 86 ? 11.065 -4.978 -4.352 1.00 96.25 86 LEU A O 1
ATOM 636 N N . LYS A 1 87 ? 9.057 -5.896 -3.968 1.00 93.81 87 LYS A N 1
ATOM 637 C CA . LYS A 1 87 ? 9.595 -7.140 -3.418 1.00 93.81 87 LYS A CA 1
ATOM 638 C C . LYS A 1 87 ? 10.356 -7.914 -4.497 1.00 93.81 87 LYS A C 1
ATOM 640 O O . LYS A 1 87 ? 9.869 -8.056 -5.613 1.00 93.81 87 LYS A O 1
ATOM 645 N N . ASP A 1 88 ? 11.532 -8.425 -4.138 1.00 90.12 88 ASP A N 1
ATOM 646 C CA . ASP A 1 88 ? 12.381 -9.274 -4.985 1.00 90.12 88 ASP A CA 1
ATOM 647 C C . ASP A 1 88 ? 12.917 -8.592 -6.268 1.00 90.12 88 ASP A C 1
ATOM 649 O O . ASP A 1 88 ? 13.544 -9.243 -7.104 1.00 90.12 88 ASP A O 1
ATOM 653 N N . VAL A 1 89 ? 12.763 -7.267 -6.403 1.00 92.44 89 VAL A N 1
ATOM 654 C CA . VAL A 1 89 ? 13.327 -6.477 -7.511 1.00 92.44 89 VAL A CA 1
ATOM 655 C C . VAL A 1 89 ? 14.513 -5.652 -7.007 1.00 92.44 89 VAL A C 1
ATOM 657 O O . VAL A 1 89 ? 14.349 -4.610 -6.378 1.00 92.44 89 VAL A O 1
ATOM 660 N N . GLN A 1 90 ? 15.734 -6.108 -7.289 1.00 90.25 90 GLN A N 1
ATOM 661 C CA . GLN A 1 90 ? 16.959 -5.401 -6.893 1.00 90.25 90 GLN A CA 1
ATOM 662 C C . GLN A 1 90 ? 17.356 -4.324 -7.907 1.00 90.25 90 GLN A C 1
ATOM 664 O O . GLN A 1 90 ? 17.217 -4.526 -9.117 1.00 90.25 90 GLN A O 1
ATOM 669 N N . ASN A 1 91 ? 17.912 -3.212 -7.407 1.00 91.94 91 ASN A N 1
ATOM 670 C CA . ASN A 1 91 ? 18.412 -2.083 -8.205 1.00 91.94 91 ASN A CA 1
ATOM 671 C C . ASN A 1 91 ? 17.385 -1.586 -9.237 1.00 91.94 91 ASN A C 1
ATOM 673 O O . ASN A 1 91 ? 17.715 -1.304 -10.391 1.00 91.94 91 ASN A O 1
ATOM 677 N N . ALA A 1 92 ? 16.117 -1.540 -8.820 1.00 95.31 92 ALA A N 1
ATOM 678 C CA . ALA A 1 92 ? 15.018 -1.117 -9.665 1.00 95.31 92 ALA A CA 1
ATOM 679 C C . ALA A 1 92 ? 15.146 0.373 -10.011 1.00 95.31 92 ALA A C 1
ATOM 681 O O . ALA A 1 92 ? 15.258 1.232 -9.132 1.00 95.31 92 ALA A O 1
ATOM 682 N N . LYS A 1 93 ? 15.073 0.671 -11.304 1.00 97.25 93 LYS A N 1
ATOM 683 C CA . LYS A 1 93 ? 14.946 2.017 -11.851 1.00 97.25 93 LYS A CA 1
ATOM 684 C C . LYS A 1 93 ? 13.495 2.276 -12.220 1.00 97.25 93 LYS A C 1
ATOM 686 O O . LYS A 1 93 ? 12.884 1.468 -12.921 1.00 97.25 93 LYS A O 1
ATOM 691 N N . CYS A 1 94 ? 12.975 3.401 -11.750 1.00 96.50 94 CYS A N 1
ATOM 692 C CA . CYS A 1 94 ? 11.644 3.891 -12.044 1.00 96.50 94 CYS A CA 1
ATOM 693 C C . CYS A 1 94 ? 11.770 5.034 -13.057 1.00 96.50 94 CYS A C 1
ATOM 695 O O . CYS A 1 94 ? 12.099 6.167 -12.706 1.00 96.50 94 CYS A O 1
ATOM 697 N N . GLY A 1 95 ? 11.595 4.723 -14.341 1.00 93.38 95 GLY A N 1
ATOM 698 C CA . GLY A 1 95 ? 12.013 5.613 -15.424 1.00 93.38 95 GLY A CA 1
ATOM 699 C C . GLY A 1 95 ? 13.533 5.801 -15.421 1.00 93.38 95 GLY A C 1
ATOM 700 O O . GLY A 1 95 ? 14.271 4.840 -15.621 1.00 93.38 95 GLY A O 1
ATOM 701 N N . ASN A 1 96 ? 13.994 7.031 -15.189 1.00 92.75 96 ASN A N 1
ATOM 702 C CA . ASN A 1 96 ? 15.425 7.369 -15.164 1.00 92.75 96 ASN A CA 1
ATOM 703 C C . ASN A 1 96 ? 16.013 7.442 -13.744 1.00 92.75 96 ASN A C 1
ATOM 705 O O . ASN A 1 96 ? 17.216 7.644 -13.589 1.00 92.75 96 ASN A O 1
ATOM 709 N N . GLU A 1 97 ? 15.181 7.301 -12.714 1.00 95.19 97 GLU A N 1
ATOM 710 C CA . GLU A 1 97 ? 15.568 7.477 -11.314 1.00 95.19 97 GLU A CA 1
ATOM 711 C C . GLU A 1 97 ? 15.541 6.151 -10.555 1.00 95.19 97 GLU A C 1
ATOM 713 O O . GLU A 1 97 ? 14.964 5.165 -11.009 1.00 95.19 97 GLU A O 1
ATOM 718 N N . ASP A 1 98 ? 16.170 6.108 -9.383 1.00 95.75 98 ASP A N 1
ATOM 719 C CA . ASP A 1 98 ? 16.027 4.971 -8.475 1.00 95.75 98 ASP A CA 1
ATOM 720 C C . ASP A 1 98 ? 14.594 4.878 -7.958 1.00 95.75 98 ASP A C 1
ATOM 722 O O . ASP A 1 98 ? 14.044 5.856 -7.446 1.00 95.75 98 ASP A O 1
ATOM 726 N N . CYS A 1 99 ? 13.999 3.684 -8.046 1.00 95.94 99 CYS A N 1
ATOM 727 C CA . CYS A 1 99 ? 12.640 3.468 -7.557 1.00 95.94 99 CYS A CA 1
ATOM 728 C C . CYS A 1 99 ? 12.497 3.810 -6.077 1.00 95.94 99 CYS A C 1
ATOM 730 O O . CYS A 1 99 ? 11.444 4.288 -5.683 1.00 95.94 99 CYS A O 1
ATOM 732 N N . GLU A 1 100 ? 13.537 3.630 -5.262 1.00 93.38 100 GLU A N 1
ATOM 733 C CA . GLU A 1 100 ? 13.475 4.014 -3.852 1.00 93.38 100 GLU A CA 1
ATOM 734 C C . GLU A 1 100 ? 13.178 5.510 -3.674 1.00 93.38 100 GLU A C 1
ATOM 736 O O . GLU A 1 100 ? 12.400 5.872 -2.802 1.00 93.38 100 GLU A O 1
ATOM 741 N N . ASN A 1 101 ? 13.706 6.386 -4.530 1.00 93.50 101 ASN A N 1
ATOM 742 C CA . ASN A 1 101 ? 13.431 7.821 -4.443 1.00 93.50 101 ASN A CA 1
ATOM 743 C C . ASN A 1 101 ? 12.026 8.166 -4.954 1.00 93.50 101 ASN A C 1
ATOM 745 O O . ASN A 1 101 ? 11.330 8.973 -4.343 1.00 93.50 101 ASN A O 1
ATOM 749 N N . VAL A 1 102 ? 11.600 7.525 -6.046 1.00 95.50 102 VAL A N 1
ATOM 750 C CA . VAL A 1 102 ? 10.297 7.777 -6.687 1.00 95.50 102 VAL A CA 1
ATOM 751 C C . VAL A 1 102 ? 9.135 7.220 -5.862 1.00 95.50 102 VAL A C 1
ATOM 753 O O . VAL A 1 102 ? 8.063 7.816 -5.810 1.00 95.50 102 VAL A O 1
ATOM 756 N N . LEU A 1 103 ? 9.332 6.070 -5.216 1.00 96.75 103 LEU A N 1
ATOM 757 C CA . LEU A 1 103 ? 8.303 5.333 -4.478 1.00 96.75 103 LEU A CA 1
ATOM 758 C C . LEU A 1 103 ? 8.253 5.696 -2.985 1.00 96.75 103 LEU A C 1
ATOM 760 O O . LEU A 1 103 ? 7.715 4.947 -2.167 1.00 96.75 103 LEU A O 1
ATOM 764 N N . ASN A 1 104 ? 8.801 6.857 -2.635 1.00 95.88 104 ASN A N 1
ATOM 765 C CA . ASN A 1 104 ? 8.743 7.449 -1.306 1.00 95.88 104 ASN A CA 1
ATOM 766 C C . ASN A 1 104 ? 7.689 8.566 -1.243 1.00 95.88 104 ASN A C 1
ATOM 768 O O . ASN A 1 104 ? 7.344 9.177 -2.250 1.00 95.88 104 ASN A O 1
ATOM 772 N N . ASN A 1 105 ? 7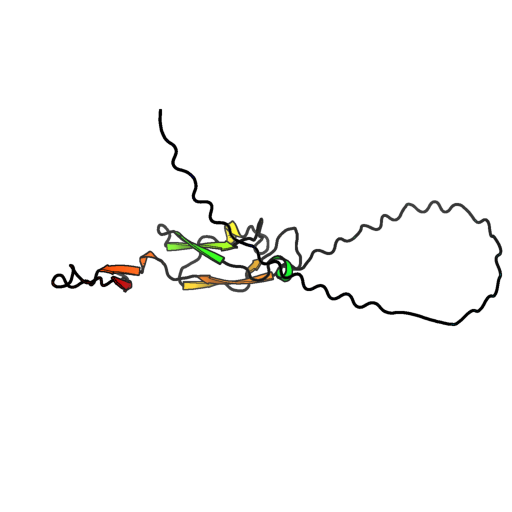.221 8.876 -0.029 1.00 96.19 105 ASN A N 1
ATOM 773 C CA . ASN A 1 105 ? 6.279 9.970 0.248 1.00 96.19 105 ASN A CA 1
ATOM 774 C C . ASN A 1 105 ? 4.957 9.902 -0.543 1.00 96.19 105 ASN A C 1
ATOM 776 O O . ASN A 1 105 ? 4.400 10.928 -0.930 1.00 96.19 105 ASN A O 1
ATOM 780 N N . LEU A 1 106 ? 4.439 8.697 -0.768 1.00 97.38 106 LEU A N 1
ATOM 781 C CA . LEU A 1 106 ? 3.193 8.477 -1.494 1.00 97.38 106 LEU A CA 1
ATOM 782 C C . LEU A 1 106 ? 1.990 8.902 -0.643 1.00 97.38 106 LEU A C 1
ATOM 784 O O . LEU A 1 106 ? 1.869 8.499 0.515 1.00 97.38 106 LEU A O 1
ATOM 788 N N . GLU A 1 107 ? 1.084 9.686 -1.221 1.00 96.44 107 GLU A N 1
ATOM 789 C CA . GLU A 1 107 ? -0.141 10.113 -0.542 1.00 96.44 107 G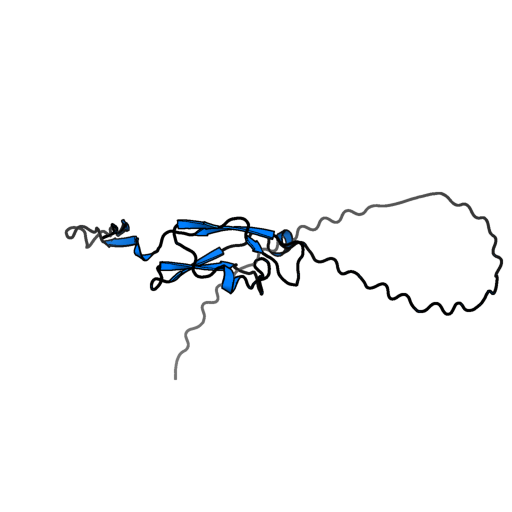LU A CA 1
ATOM 790 C C . GLU A 1 107 ? -1.080 8.920 -0.310 1.00 96.44 107 GLU A C 1
ATOM 792 O O . GLU A 1 107 ? -1.291 8.086 -1.195 1.00 96.44 107 GLU A O 1
ATOM 797 N N . GLU A 1 108 ? -1.667 8.833 0.880 1.00 96.31 108 GLU A N 1
ATOM 798 C CA . GLU A 1 108 ? -2.678 7.825 1.200 1.00 96.31 108 GLU A CA 1
ATOM 799 C C . GLU A 1 108 ? -3.905 7.891 0.271 1.00 96.31 108 GLU A C 1
ATOM 801 O O . GLU A 1 108 ? -4.313 8.956 -0.188 1.00 96.31 108 GLU A O 1
ATOM 806 N N . CYS A 1 109 ? -4.540 6.743 0.017 1.00 95.94 109 CYS A N 1
ATOM 807 C CA . CYS A 1 109 ? -5.699 6.626 -0.883 1.00 95.94 109 CYS A CA 1
ATOM 808 C C . CYS A 1 109 ? -5.469 7.140 -2.323 1.00 95.94 109 CYS A C 1
ATOM 810 O O . CYS A 1 109 ? -6.443 7.375 -3.044 1.00 95.94 109 CYS A O 1
ATOM 812 N N . SER A 1 110 ? -4.219 7.315 -2.757 1.00 96.94 110 SER A N 1
ATOM 813 C CA . SER A 1 110 ? -3.887 7.755 -4.113 1.00 96.94 110 SER A CA 1
ATOM 814 C C . SER A 1 110 ? -3.686 6.578 -5.075 1.00 96.94 110 SER A C 1
ATOM 816 O O . SER A 1 110 ? -3.427 5.439 -4.677 1.00 96.94 110 SER A O 1
ATOM 818 N N . GLN A 1 111 ? -3.828 6.857 -6.372 1.00 97.25 111 GLN A N 1
ATOM 819 C CA . GLN A 1 111 ? -3.536 5.907 -7.443 1.00 97.25 111 GLN A CA 1
ATOM 820 C C . GLN A 1 111 ? -2.474 6.495 -8.361 1.00 97.25 111 GLN A C 1
ATOM 822 O O . GLN A 1 111 ? -2.693 7.542 -8.972 1.00 97.25 111 GLN A O 1
ATOM 827 N N . ILE A 1 112 ? -1.349 5.801 -8.490 1.00 96.19 112 ILE A N 1
ATOM 828 C CA . ILE A 1 112 ? -0.238 6.208 -9.351 1.00 96.19 112 ILE A CA 1
ATOM 829 C C . ILE A 1 112 ? -0.125 5.165 -10.447 1.00 96.19 112 ILE A C 1
ATOM 831 O O . ILE A 1 112 ? 0.073 3.988 -10.162 1.00 96.19 112 ILE A O 1
ATOM 835 N N . LYS A 1 113 ? -0.299 5.582 -11.699 1.00 96.31 113 LYS A N 1
ATOM 836 C CA . LYS A 1 113 ? -0.397 4.662 -12.833 1.00 96.31 113 LYS A CA 1
ATOM 837 C C . LYS A 1 113 ? 0.828 4.723 -13.727 1.00 96.31 113 LYS A C 1
ATOM 839 O O . LYS A 1 113 ? 1.450 5.778 -13.847 1.00 96.31 113 LYS A O 1
ATOM 844 N N . ASN A 1 114 ? 1.089 3.626 -14.427 1.00 95.44 114 ASN A N 1
ATOM 845 C CA . ASN A 1 114 ? 2.113 3.516 -15.467 1.00 95.44 114 ASN A CA 1
ATOM 846 C C . ASN A 1 114 ? 3.535 3.845 -14.982 1.00 95.44 114 ASN A C 1
ATOM 848 O O . ASN A 1 114 ? 4.313 4.481 -15.697 1.00 95.44 114 ASN A O 1
ATOM 852 N N . ILE A 1 115 ? 3.898 3.406 -13.777 1.00 96.62 115 ILE A N 1
ATOM 853 C CA . ILE A 1 115 ? 5.276 3.519 -13.297 1.00 96.62 115 ILE A CA 1
ATOM 854 C C . ILE A 1 115 ? 6.129 2.535 -14.094 1.00 96.62 115 ILE A C 1
ATOM 856 O O . ILE A 1 115 ? 5.948 1.324 -13.991 1.00 96.62 115 ILE A O 1
ATOM 860 N N . SER A 1 116 ? 7.043 3.063 -14.904 1.00 97.06 116 SER A N 1
ATOM 861 C CA . SER A 1 116 ? 7.998 2.269 -15.678 1.00 97.06 116 SER A CA 1
ATOM 862 C C . SER A 1 116 ? 9.074 1.706 -14.755 1.00 97.06 116 SER A C 1
ATOM 864 O O . SER A 1 116 ? 9.796 2.489 -14.156 1.00 97.06 116 SER A O 1
ATOM 866 N N . VAL A 1 117 ? 9.204 0.385 -14.659 1.00 97.38 117 VAL A N 1
ATOM 867 C CA . VAL A 1 117 ? 10.169 -0.337 -13.823 1.00 97.38 117 VAL A CA 1
ATOM 868 C C . VAL A 1 117 ? 11.125 -1.139 -14.704 1.00 97.38 117 VAL A C 1
ATOM 870 O O . VAL A 1 117 ? 10.715 -1.947 -15.545 1.00 97.38 117 VAL A O 1
ATOM 873 N N . SER A 1 118 ? 12.418 -0.952 -14.478 1.00 96.56 118 SER A N 1
ATOM 874 C CA . SER A 1 118 ? 13.492 -1.686 -15.151 1.00 96.56 118 SER A CA 1
ATOM 875 C C . SER A 1 118 ? 14.687 -1.910 -14.233 1.00 96.56 118 SER A C 1
ATOM 877 O O . SER A 1 118 ? 14.741 -1.382 -13.129 1.00 96.56 118 SER A O 1
ATOM 879 N N . ASN A 1 119 ? 15.674 -2.665 -14.701 1.00 94.75 119 ASN A N 1
ATOM 880 C CA . ASN A 1 119 ? 17.018 -2.679 -14.134 1.00 94.75 119 ASN A CA 1
ATOM 881 C C . ASN A 1 119 ? 18.045 -2.852 -15.263 1.00 94.75 119 ASN A C 1
ATOM 883 O O . ASN A 1 119 ? 17.686 -3.059 -16.424 1.00 94.75 119 ASN A O 1
ATOM 887 N N . ASP A 1 120 ? 19.333 -2.827 -14.927 1.00 92.75 120 ASP A N 1
ATOM 888 C CA . ASP A 1 120 ? 20.401 -2.962 -15.924 1.00 92.75 120 ASP A CA 1
ATOM 889 C C . ASP A 1 120 ? 20.418 -4.327 -16.631 1.00 92.75 120 ASP A C 1
ATOM 891 O O . ASP A 1 120 ? 21.056 -4.472 -17.675 1.00 92.75 120 ASP A O 1
ATOM 895 N N . SER A 1 121 ? 19.708 -5.328 -16.108 1.00 93.12 121 SER A N 1
ATOM 896 C CA . SER A 1 121 ? 19.680 -6.694 -16.641 1.00 93.12 121 SER A CA 1
ATOM 897 C C . SER A 1 121 ? 18.554 -6.940 -17.650 1.00 93.12 121 SER A C 1
ATOM 899 O O . SER A 1 121 ? 18.621 -7.924 -18.386 1.00 93.12 121 SER A O 1
ATOM 901 N N . CYS A 1 122 ? 17.549 -6.062 -17.737 1.00 94.12 122 CYS A N 1
ATOM 902 C CA . CYS A 1 122 ? 16.364 -6.287 -18.565 1.00 94.12 122 CYS A CA 1
ATOM 903 C C . CYS A 1 122 ? 15.997 -5.096 -19.461 1.00 94.12 122 CYS A C 1
ATOM 905 O O . CYS A 1 122 ? 16.280 -3.939 -19.153 1.00 94.12 122 CYS A O 1
ATOM 907 N N . ALA A 1 123 ? 15.370 -5.391 -20.600 1.00 94.44 123 ALA A N 1
ATOM 908 C CA . ALA A 1 123 ? 14.765 -4.416 -21.505 1.00 94.44 123 ALA A CA 1
ATOM 909 C C . ALA A 1 123 ? 13.736 -5.110 -22.427 1.00 94.44 123 ALA A C 1
ATOM 911 O O . ALA A 1 123 ? 13.980 -6.240 -22.849 1.00 94.44 123 ALA A O 1
ATOM 912 N N . PRO A 1 124 ? 12.608 -4.472 -22.792 1.00 94.75 124 PRO A N 1
ATOM 913 C CA . PRO A 1 124 ? 12.150 -3.157 -22.348 1.00 94.75 124 PRO A CA 1
ATOM 914 C C . PRO A 1 124 ? 11.620 -3.185 -20.908 1.00 94.75 124 PRO A C 1
ATOM 916 O O . PRO A 1 124 ? 11.374 -4.258 -20.347 1.00 94.75 124 PRO A O 1
ATOM 919 N N . ALA A 1 125 ? 11.452 -1.990 -20.335 1.00 96.62 125 ALA A N 1
ATOM 920 C CA . ALA A 1 125 ? 10.844 -1.788 -19.025 1.00 96.62 125 ALA A CA 1
ATOM 921 C C . ALA A 1 125 ? 9.405 -2.328 -18.979 1.00 96.62 125 ALA A C 1
ATOM 923 O O . ALA A 1 125 ? 8.713 -2.383 -19.998 1.00 96.62 125 ALA A O 1
ATOM 924 N N . THR A 1 126 ? 8.962 -2.717 -17.788 1.00 96.38 126 THR A N 1
ATOM 925 C CA . THR A 1 126 ? 7.567 -3.092 -17.518 1.00 96.38 126 THR A CA 1
ATOM 926 C C . THR A 1 126 ? 6.859 -1.958 -16.789 1.00 96.38 126 THR A C 1
ATOM 928 O O . THR A 1 126 ? 7.518 -1.130 -16.176 1.00 96.38 126 THR A O 1
ATOM 931 N N . THR A 1 127 ? 5.533 -1.900 -16.824 1.00 96.50 127 THR A N 1
ATOM 932 C CA . THR A 1 127 ? 4.763 -0.857 -16.131 1.00 96.50 127 THR A CA 1
ATOM 933 C C . THR A 1 127 ? 3.949 -1.438 -14.987 1.00 96.50 127 THR A C 1
ATOM 935 O O . THR A 1 127 ? 3.328 -2.487 -15.156 1.00 96.50 127 THR A O 1
ATOM 938 N N . ILE A 1 128 ? 3.898 -0.734 -13.857 1.00 96.12 128 ILE A N 1
ATOM 939 C CA . ILE A 1 128 ? 3.039 -1.078 -12.718 1.00 96.12 128 ILE A CA 1
ATOM 940 C C . ILE A 1 128 ? 2.128 0.086 -12.324 1.00 96.12 128 ILE A C 1
ATOM 942 O O . ILE A 1 128 ? 2.470 1.254 -12.518 1.00 96.12 128 ILE A O 1
ATOM 946 N N . ASP A 1 129 ? 0.997 -0.259 -11.715 1.00 96.81 129 ASP A N 1
ATOM 947 C CA . ASP A 1 129 ? 0.090 0.681 -11.063 1.00 96.81 129 ASP A CA 1
ATOM 948 C C . ASP A 1 129 ? 0.150 0.468 -9.547 1.00 96.81 129 ASP A C 1
ATOM 950 O O . ASP A 1 129 ? 0.121 -0.667 -9.065 1.00 96.81 129 ASP A O 1
ATOM 954 N N . LEU A 1 130 ? 0.197 1.561 -8.792 1.00 97.88 130 LEU A N 1
ATOM 955 C CA . LEU A 1 130 ? 0.156 1.563 -7.337 1.00 97.88 130 LEU A CA 1
ATOM 956 C C . LEU A 1 130 ? -1.200 2.059 -6.845 1.00 97.88 130 LEU A C 1
ATOM 958 O O . LEU A 1 130 ? -1.669 3.127 -7.239 1.00 97.88 130 LEU A O 1
ATOM 962 N N . TYR A 1 131 ? -1.788 1.290 -5.933 1.00 97.75 131 TYR A N 1
ATOM 963 C CA . TYR A 1 131 ? -3.026 1.612 -5.231 1.00 97.75 131 TYR A CA 1
ATOM 964 C C . TYR A 1 131 ? -2.683 1.810 -3.758 1.00 97.75 131 TYR A C 1
ATOM 966 O O . TYR A 1 131 ? -2.614 0.847 -2.992 1.00 97.75 131 TYR A O 1
ATOM 974 N N . VAL A 1 132 ? -2.405 3.056 -3.379 1.00 98.12 132 VAL A N 1
ATOM 975 C CA . VAL A 1 132 ? -1.886 3.371 -2.048 1.00 98.12 132 VAL A CA 1
ATOM 976 C C . VAL A 1 132 ? -3.012 3.219 -1.016 1.00 98.12 132 VAL A C 1
ATOM 978 O O . VAL A 1 132 ? -4.098 3.779 -1.206 1.00 98.12 132 VAL A O 1
ATOM 981 N N . PRO A 1 133 ? -2.801 2.456 0.071 1.00 97.69 133 PRO A N 1
ATOM 982 C CA . PRO A 1 133 ? -3.839 2.215 1.064 1.00 97.69 133 PRO A CA 1
ATOM 983 C C . PRO A 1 133 ? -4.177 3.481 1.876 1.00 97.69 133 PRO A C 1
ATOM 985 O O . PRO A 1 133 ? -3.468 4.489 1.810 1.00 97.69 133 PRO A O 1
ATOM 988 N N . PRO A 1 134 ? -5.264 3.457 2.664 1.00 95.81 134 PRO A N 1
ATOM 989 C CA . PRO A 1 134 ? -5.534 4.502 3.644 1.00 95.81 134 PRO A CA 1
ATOM 990 C C . PRO A 1 134 ? -4.502 4.478 4.782 1.00 95.81 134 PRO A C 1
ATOM 992 O O . PRO A 1 134 ? -4.047 3.403 5.181 1.00 95.81 134 PRO A O 1
ATOM 995 N N . GLY A 1 135 ? -4.186 5.644 5.351 1.00 95.31 135 GLY A N 1
ATOM 996 C CA . GLY A 1 135 ? -3.273 5.778 6.485 1.00 95.31 135 GLY A CA 1
ATOM 997 C C . GLY A 1 135 ? -3.686 4.928 7.686 1.00 95.31 135 GLY A C 1
ATOM 998 O O . GLY A 1 135 ? -4.868 4.825 8.034 1.00 95.31 135 GLY A O 1
ATOM 999 N N . THR A 1 136 ? -2.708 4.293 8.335 1.00 94.44 136 THR A N 1
ATOM 1000 C CA . THR A 1 136 ? -2.976 3.333 9.421 1.00 94.44 136 THR A CA 1
ATOM 1001 C C . THR A 1 136 ? -3.484 4.017 10.690 1.00 94.44 136 THR A C 1
ATOM 1003 O O . THR A 1 136 ? -4.233 3.424 11.469 1.00 94.44 136 THR A O 1
ATOM 1006 N N . ASP A 1 137 ? -3.161 5.297 10.872 1.00 92.50 137 ASP A N 1
ATOM 1007 C CA . ASP A 1 137 ? -3.605 6.132 11.986 1.00 92.50 137 ASP A CA 1
ATOM 1008 C C . ASP A 1 137 ? -5.107 6.442 11.946 1.00 92.50 137 ASP A C 1
ATOM 1010 O O . ASP A 1 137 ? -5.676 6.799 12.984 1.00 92.50 137 ASP A O 1
ATOM 1014 N N . LYS A 1 138 ? -5.773 6.225 10.806 1.00 92.25 138 LYS A N 1
ATOM 1015 C CA . LYS A 1 138 ? -7.230 6.347 10.648 1.00 92.25 138 LYS A CA 1
ATOM 1016 C C . LYS A 1 138 ? -8.013 5.191 11.250 1.00 92.25 138 LYS A C 1
ATOM 1018 O O . LYS A 1 138 ? -9.235 5.291 11.357 1.00 92.25 138 LYS A O 1
ATOM 1023 N N . PHE A 1 139 ? -7.343 4.125 11.669 1.00 94.38 139 PHE A N 1
ATOM 1024 C CA . PHE A 1 139 ? -7.979 2.959 12.263 1.00 94.38 139 PHE A CA 1
ATOM 1025 C C . PHE A 1 139 ? -7.540 2.792 13.718 1.00 94.38 139 PHE A C 1
ATOM 1027 O O . PHE A 1 139 ? -6.434 3.152 14.125 1.00 94.38 139 PHE A O 1
ATOM 1034 N N . SER A 1 140 ? -8.438 2.268 14.540 1.00 95.38 140 SER A N 1
ATOM 1035 C CA . SER A 1 140 ? -8.145 1.872 15.915 1.00 95.38 140 SER A CA 1
ATOM 1036 C C . SER A 1 140 ? -8.850 0.568 16.226 1.00 95.38 140 SER A C 1
ATOM 1038 O O . SER A 1 140 ? -10.056 0.463 15.994 1.00 95.38 140 SER A O 1
ATOM 1040 N N . LEU A 1 141 ? -8.116 -0.390 16.783 1.00 96.94 141 LEU A N 1
ATOM 1041 C CA . LEU A 1 141 ? -8.700 -1.609 17.318 1.00 96.94 141 LEU A CA 1
ATOM 1042 C C . LEU A 1 141 ? -9.362 -1.290 18.664 1.00 96.94 141 LEU A C 1
ATOM 1044 O O . LEU A 1 141 ? -8.701 -0.860 19.608 1.00 96.94 141 LEU A O 1
ATOM 1048 N N . HIS A 1 142 ? -10.676 -1.445 18.725 1.00 96.56 142 HIS A N 1
ATOM 1049 C CA . HIS A 1 142 ? -11.506 -1.182 19.887 1.00 96.56 142 HIS A CA 1
ATOM 1050 C C . HIS A 1 142 ? -11.908 -2.497 20.550 1.00 96.56 142 HIS A C 1
ATOM 1052 O O . HIS A 1 142 ? -12.461 -3.378 19.896 1.00 96.56 142 HIS A O 1
ATOM 1058 N N . ASP A 1 143 ? -11.667 -2.608 21.853 1.00 97.94 143 ASP A N 1
ATOM 1059 C CA . ASP A 1 143 ? -12.227 -3.682 22.667 1.00 97.94 143 ASP A CA 1
ATOM 1060 C C . ASP A 1 143 ? -13.690 -3.361 22.996 1.00 97.94 143 ASP A C 1
ATOM 1062 O O . ASP A 1 143 ? -13.994 -2.355 23.644 1.00 97.94 143 ASP A O 1
ATOM 1066 N N . CYS A 1 144 ? -14.588 -4.208 22.503 1.00 97.12 144 CYS A N 1
ATOM 1067 C CA . CYS A 1 144 ? -16.033 -4.114 22.681 1.00 97.12 144 CYS A CA 1
ATOM 1068 C C . CYS A 1 144 ? -16.576 -5.166 23.658 1.00 97.12 144 CYS A C 1
ATOM 1070 O O . CYS A 1 144 ? -17.789 -5.382 23.716 1.00 97.12 144 CYS A O 1
ATOM 1072 N N . THR A 1 145 ? -15.707 -5.849 24.407 1.00 98.31 145 THR A N 1
ATOM 1073 C CA . THR A 1 145 ? -16.097 -6.956 25.286 1.00 98.31 145 THR A CA 1
ATOM 1074 C C . THR A 1 145 ? -16.993 -6.446 26.417 1.00 98.31 145 THR A C 1
ATOM 1076 O O . THR A 1 145 ? -16.564 -5.598 27.206 1.00 98.31 145 THR A O 1
ATOM 1079 N N . PRO A 1 146 ? -18.235 -6.951 26.549 1.00 97.81 146 PRO A N 1
ATOM 1080 C CA . PRO A 1 146 ? -19.095 -6.573 27.661 1.00 97.81 146 PRO A CA 1
ATOM 1081 C C . PRO A 1 146 ? -18.460 -6.998 28.984 1.00 97.81 146 PRO A C 1
ATOM 1083 O O . PRO A 1 146 ? -18.010 -8.140 29.123 1.00 97.81 146 PRO A O 1
ATOM 1086 N N . LYS A 1 147 ? -18.436 -6.098 29.972 1.00 98.12 147 LYS A N 1
ATOM 1087 C CA . LYS A 1 147 ? -17.757 -6.339 31.260 1.00 98.12 147 LYS A CA 1
ATOM 1088 C C . LYS A 1 147 ? -18.291 -7.590 31.953 1.00 98.12 147 LYS A C 1
ATOM 1090 O O . LYS A 1 147 ? -17.524 -8.369 32.508 1.00 98.12 147 LYS A O 1
ATOM 1095 N N . GLU A 1 148 ? -19.596 -7.807 31.867 1.00 97.94 148 GLU A N 1
ATOM 1096 C CA . GLU A 1 148 ? -20.302 -8.950 32.437 1.00 97.94 148 GLU A CA 1
ATOM 1097 C C . GLU A 1 148 ? -19.978 -10.293 31.758 1.00 97.94 148 GLU A C 1
ATOM 1099 O O . GLU A 1 148 ? -20.254 -11.340 32.338 1.00 97.94 148 GLU A O 1
ATOM 1104 N N . LYS A 1 149 ? -19.371 -10.285 30.562 1.00 97.81 149 LYS A N 1
ATOM 1105 C CA . LYS A 1 149 ? -18.949 -11.491 29.823 1.00 97.81 149 LYS A CA 1
ATOM 1106 C C . LYS A 1 149 ? -17.436 -11.574 29.606 1.00 97.81 149 LYS A C 1
ATOM 1108 O O . LYS A 1 149 ? -16.972 -12.464 28.893 1.00 97.81 149 LYS A O 1
ATOM 1113 N N . ALA A 1 150 ? -16.650 -10.683 30.207 1.00 97.56 150 ALA A N 1
ATOM 1114 C CA . ALA A 1 150 ? -15.212 -10.585 29.948 1.00 97.56 150 ALA A CA 1
ATOM 1115 C C . ALA A 1 150 ? -14.412 -11.827 30.382 1.00 97.56 150 ALA A C 1
ATOM 1117 O O . ALA A 1 150 ? -13.323 -12.075 29.878 1.00 97.56 150 ALA A O 1
ATOM 1118 N N . ASN A 1 151 ? -14.951 -12.643 31.291 1.00 98.12 151 ASN A N 1
ATOM 1119 C CA . ASN A 1 151 ? -14.322 -13.894 31.718 1.00 98.12 151 ASN A CA 1
ATOM 1120 C C . ASN A 1 151 ? -14.497 -15.055 30.719 1.00 98.12 151 ASN A C 1
ATOM 1122 O O . ASN A 1 151 ? -13.841 -16.080 30.872 1.00 98.12 151 ASN A O 1
ATOM 1126 N N . THR A 1 152 ? -15.406 -14.934 29.747 1.00 98.31 152 THR A N 1
ATOM 1127 C CA . THR A 1 152 ? -15.793 -16.028 28.832 1.00 98.31 152 THR A CA 1
ATOM 1128 C C . THR A 1 152 ? -15.872 -15.606 27.367 1.00 98.31 152 THR A C 1
ATOM 1130 O O . THR A 1 152 ? -16.123 -16.445 26.503 1.00 98.31 152 THR A O 1
ATOM 1133 N N . SER A 1 153 ? -15.669 -14.325 27.059 1.00 98.19 153 SER A N 1
ATOM 1134 C CA . SER A 1 153 ? -15.774 -13.794 25.702 1.00 98.19 153 SER A CA 1
ATOM 1135 C C . SER A 1 153 ? -14.760 -12.688 25.442 1.00 98.19 153 SER A C 1
ATOM 1137 O O . SER A 1 153 ? -14.285 -12.040 26.371 1.00 98.19 153 SER A O 1
ATOM 1139 N N . ILE A 1 154 ? -14.453 -12.487 24.161 1.00 98.44 154 ILE A N 1
ATOM 1140 C CA . ILE A 1 154 ? -13.618 -11.405 23.639 1.00 98.44 154 ILE A CA 1
ATOM 1141 C C . ILE A 1 154 ? -14.367 -10.802 22.448 1.00 98.44 154 ILE A C 1
ATOM 1143 O O . ILE A 1 154 ? -14.861 -11.535 21.590 1.00 98.44 154 ILE A O 1
ATOM 1147 N N . CYS A 1 155 ? -14.446 -9.477 22.391 1.00 98.38 155 CYS A N 1
ATOM 1148 C CA . CYS A 1 155 ? -14.973 -8.718 21.264 1.00 98.38 155 CYS A CA 1
ATOM 1149 C C . CYS A 1 155 ? -13.944 -7.663 20.863 1.00 98.38 155 CYS A C 1
ATOM 1151 O O . CYS A 1 155 ? -13.584 -6.805 21.665 1.00 98.38 155 CYS A O 1
ATOM 1153 N N . LEU A 1 156 ? -13.485 -7.718 19.614 1.00 98.31 156 LEU A N 1
ATOM 1154 C CA . LEU A 1 156 ? -12.570 -6.739 19.036 1.00 98.31 156 LEU A CA 1
ATOM 1155 C C .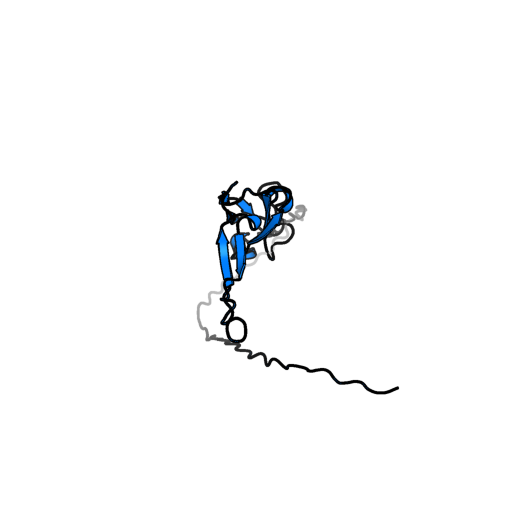 LEU A 1 156 ? -13.170 -6.199 17.739 1.00 98.31 156 LEU A C 1
ATOM 1157 O O . LEU A 1 156 ? -13.631 -6.968 16.897 1.00 98.31 156 LEU A O 1
ATOM 1161 N N . GLU A 1 157 ? -13.138 -4.882 17.572 1.00 97.56 157 GLU A N 1
ATOM 1162 C CA . GLU A 1 157 ? -13.725 -4.185 16.429 1.00 97.56 157 GLU A CA 1
ATOM 1163 C C . GLU A 1 157 ? -12.758 -3.128 15.889 1.00 97.56 157 GLU A C 1
ATOM 1165 O O . GLU A 1 157 ? -12.245 -2.294 16.633 1.00 97.56 157 GLU A O 1
ATOM 1170 N N . TRP A 1 158 ? -12.532 -3.107 14.576 1.00 97.06 158 TRP A N 1
ATOM 1171 C CA . TRP A 1 158 ? -11.836 -1.991 13.941 1.00 97.06 158 TRP A CA 1
ATOM 1172 C C . TRP A 1 158 ? -12.777 -0.796 13.792 1.00 97.06 158 TRP A C 1
ATOM 1174 O O . TRP A 1 158 ? -13.788 -0.872 13.098 1.00 97.06 158 TRP A O 1
ATOM 1184 N N . LYS A 1 159 ? -12.414 0.334 14.401 1.00 95.62 159 LYS A N 1
ATOM 1185 C CA . LYS A 1 159 ? -13.124 1.608 14.248 1.00 95.62 159 LYS A CA 1
ATOM 1186 C C . LYS A 1 159 ? -12.325 2.578 13.397 1.00 95.62 159 LYS A C 1
ATOM 1188 O O . LYS A 1 159 ? -11.119 2.733 13.581 1.00 95.62 159 LYS A O 1
ATOM 1193 N N . THR A 1 160 ? -13.020 3.284 12.513 1.00 93.88 160 THR A N 1
ATOM 1194 C CA . THR A 1 160 ? -12.467 4.434 11.796 1.00 93.88 160 THR A CA 1
ATOM 1195 C C . THR A 1 160 ? -12.476 5.654 12.710 1.00 93.88 160 THR A C 1
ATOM 1197 O O . THR A 1 160 ? -13.531 6.036 13.232 1.00 93.88 160 THR A O 1
ATOM 1200 N N . LYS A 1 161 ? -11.327 6.300 12.889 1.00 86.50 161 LYS A N 1
ATOM 1201 C CA . LYS A 1 161 ? -11.244 7.578 13.596 1.00 86.50 161 LYS A CA 1
ATOM 1202 C C . LYS A 1 161 ? -11.885 8.656 12.726 1.00 86.50 161 LYS A C 1
ATOM 1204 O O . LYS A 1 161 ? -11.556 8.800 11.550 1.00 86.50 161 LYS A O 1
ATOM 1209 N N . LYS A 1 162 ? -12.822 9.415 13.296 1.00 69.06 162 LYS A N 1
ATOM 1210 C CA . LYS A 1 162 ? -13.380 10.588 12.613 1.00 69.06 162 LYS A CA 1
ATOM 1211 C C . LYS A 1 162 ? -12.282 11.646 12.500 1.00 69.06 162 LYS A C 1
ATOM 1213 O O . LYS A 1 162 ? -11.582 11.884 13.484 1.00 69.06 162 LYS A O 1
ATOM 1218 N N . LYS A 1 163 ? -12.137 12.266 11.322 1.00 60.94 163 LYS A N 1
ATOM 1219 C CA . LYS A 1 163 ? -11.284 13.453 11.165 1.00 60.94 163 LYS A CA 1
ATOM 1220 C C . LYS A 1 163 ? -11.792 14.518 12.145 1.00 60.94 163 LYS A C 1
ATOM 1222 O O . LYS A 1 163 ? -12.996 14.778 12.171 1.00 60.94 163 LYS A O 1
ATOM 1227 N N . LYS A 1 164 ? -10.901 15.004 13.008 1.00 49.62 164 LYS A N 1
ATOM 1228 C CA . LYS A 1 164 ? -11.201 16.039 14.000 1.00 49.62 164 LYS A CA 1
ATOM 1229 C C . LYS A 1 164 ? -11.149 17.414 13.350 1.00 49.62 164 LYS A C 1
ATOM 1231 O O . LYS A 1 164 ? -10.309 17.573 12.438 1.00 49.62 164 LYS A O 1
#

Organism: Mus musculus (NCBI:txid10090)

InterPro domains:
  IPR016335 Receptor-type tyrosine-protein phosphatase C [PF12567] (71-127)
  IPR024739 Protein tyrosine phosphatase, receptor type, N-terminal [PF12453] (5-29)

pLDDT: mean 77.2, std 24.63, range [31.7, 98.44]

Sequence (164 aa):
MGLWLKLLAFGFALLDTEVFVTGQTPTPSDGASLTTLTPSTLGLASTDPPSTTIATTTKQTCAAMFGNITVNYTYESSNQTFKADLKDVQNAKCGNEDCENVLNNLEECSQIKNISVSNDSCAPATTIDLYVPPGTDKFSLHDCTPKEKANTSICLEWKTKKKK

Foldseek 3Di:
DDDDDDDDDDDDDDDDDDDDDDDDDDDDDDDDDDDDDDDDDDDDDDPDPPPPPPPPPAFAAPCVVCPDWDWDWDADPVLRFIAIDTPPDPQKDFVPHGSRVVRPRHHAQDKDWFGFIDHPRHDDTDGDIDGHHHRPVQKDWDWPDDPVCVVPDTDIDIDGDDDD

Secondary structure (DSSP, 8-state):
----------------------------------------------------------PBPHHHHH-S--EEEEEETTTTEEEEEETT-TT-EETTEEHHHHTSSEETT-EEEEEEEE-TTBSSPEEEEEEPPPPGGGEEEEE---GGGTTT---EEEEEPPP-

Radius of gyration: 32.63 Å; chains: 1; bounding box: 67×58×94 Å